Protein AF-A0A4P5VLB2-F1 (afdb_monomer_lite)

Foldseek 3Di:
DDPVVLVVVCVVVVHDSVVVVVVVVVVCVVVVDPDQDPVSVVVVVVVVVVVVVVVVVVVVVVVVVVVVVVVVVVVVVVVVVVCVVVDPDDDD

Sequence (92 aa):
MNATELSAYCRERGLFPEQVDRWRQAAQDANAQPLLTMDDQKNLQKRHQEDQRQIKMLQQELRRKDKALAEAAALLIASKKIQAYWGEDEVD

Secondary structure (DSSP, 8-state):
--HHHHHHHHHHHT--HHHHHHHHHHHHHHHHS-PPPHHHHHHHHHHHHHHHHHHHHHHHHHHHHHHHHHHHHHHHHHHHHHHHHHT-----

Radius of gyration: 36.11 Å; chains: 1; bounding box: 77×28×85 Å

Structure (mmCIF, N/CA/C/O backbone):
data_AF-A0A4P5VLB2-F1
#
_entry.id   AF-A0A4P5VLB2-F1
#
loop_
_atom_site.group_PDB
_atom_site.id
_atom_site.type_symbol
_atom_site.label_atom_id
_atom_site.label_alt_id
_atom_site.label_comp_id
_atom_site.label_asym_id
_atom_site.label_entity_id
_atom_site.label_seq_id
_atom_site.pdbx_PDB_ins_code
_atom_site.Cartn_x
_atom_site.Cartn_y
_atom_site.Cartn_z
_atom_site.occupancy
_atom_site.B_iso_or_equiv
_atom_site.auth_seq_id
_atom_site.auth_comp_id
_atom_site.auth_asym_id
_atom_site.auth_atom_id
_atom_site.pdbx_PDB_model_num
ATOM 1 N N . MET A 1 1 ? -27.839 -9.364 39.031 1.00 71.25 1 MET A N 1
ATOM 2 C CA . MET A 1 1 ? -29.309 -9.446 38.958 1.00 71.25 1 MET A CA 1
ATOM 3 C C . MET A 1 1 ? -29.666 -10.824 38.445 1.00 71.25 1 MET A C 1
ATOM 5 O O . MET A 1 1 ? -29.129 -11.214 37.412 1.00 71.25 1 MET A O 1
ATOM 9 N N . ASN A 1 2 ? -30.465 -11.582 39.188 1.00 88.25 2 ASN A N 1
ATOM 10 C CA . ASN A 1 2 ? -30.959 -12.887 38.739 1.00 88.25 2 ASN A CA 1
ATOM 11 C C . ASN A 1 2 ? -32.193 -12.719 37.819 1.00 88.25 2 ASN A C 1
ATOM 13 O O . ASN A 1 2 ? -32.704 -11.612 37.643 1.00 88.25 2 ASN A O 1
ATOM 17 N N . ALA A 1 3 ? -32.660 -13.808 37.199 1.00 86.81 3 ALA A N 1
ATOM 18 C CA . ALA A 1 3 ? -33.774 -13.763 36.242 1.00 86.81 3 ALA A CA 1
ATOM 19 C C . ALA A 1 3 ? -35.093 -13.269 36.872 1.00 86.81 3 ALA A C 1
ATOM 21 O O . ALA A 1 3 ? -35.859 -12.545 36.233 1.00 86.81 3 ALA A O 1
ATOM 22 N N . THR A 1 4 ? -35.338 -13.618 38.136 1.00 89.12 4 THR A N 1
ATOM 23 C CA . THR A 1 4 ? -36.547 -13.236 38.877 1.00 89.12 4 THR A CA 1
ATOM 24 C C . THR A 1 4 ? -36.573 -11.737 39.170 1.00 89.12 4 THR A C 1
ATOM 26 O O . THR A 1 4 ? -37.570 -11.068 38.906 1.00 89.12 4 THR A O 1
ATOM 29 N N . GLU A 1 5 ? -35.452 -11.193 39.643 1.00 91.12 5 GLU A N 1
ATOM 30 C CA . GLU A 1 5 ? -35.253 -9.761 39.880 1.00 91.12 5 GLU A CA 1
ATOM 31 C C . GLU A 1 5 ? -35.368 -8.959 38.581 1.00 91.12 5 GLU A C 1
ATOM 33 O O . GLU A 1 5 ? -36.005 -7.908 38.557 1.00 91.12 5 GLU A O 1
ATOM 38 N N . LEU A 1 6 ? -34.806 -9.472 37.479 1.00 89.50 6 LEU A N 1
ATOM 39 C CA . LEU A 1 6 ? -34.904 -8.826 36.171 1.00 89.50 6 LEU A CA 1
ATOM 40 C C . LEU A 1 6 ? -36.346 -8.779 35.666 1.00 89.50 6 LEU A C 1
ATOM 42 O O . LEU A 1 6 ? -36.773 -7.743 35.165 1.00 89.50 6 LEU A O 1
ATOM 46 N N . SER A 1 7 ? -37.108 -9.863 35.827 1.00 90.44 7 SER A N 1
ATOM 47 C CA . SER A 1 7 ? -38.519 -9.893 35.431 1.00 90.44 7 SER A CA 1
ATOM 48 C C . SER A 1 7 ? -39.366 -8.918 36.254 1.00 90.44 7 SER A C 1
ATOM 50 O O . SER A 1 7 ? -40.175 -8.190 35.680 1.00 90.44 7 SER A O 1
ATOM 52 N N . ALA A 1 8 ? -39.156 -8.853 37.573 1.00 93.50 8 ALA A N 1
ATOM 53 C CA . ALA A 1 8 ? -39.843 -7.897 38.443 1.00 93.50 8 ALA A CA 1
ATOM 54 C C . ALA A 1 8 ? -39.532 -6.445 38.043 1.00 93.50 8 ALA A C 1
ATOM 56 O O . ALA A 1 8 ? -40.447 -5.662 37.794 1.00 93.50 8 ALA A O 1
ATOM 57 N N . TYR A 1 9 ? -38.249 -6.129 37.857 1.00 92.25 9 TYR A N 1
ATOM 58 C CA . TYR A 1 9 ? -37.795 -4.819 37.393 1.00 92.25 9 TYR A CA 1
ATOM 59 C C . TYR A 1 9 ? -38.392 -4.433 36.030 1.00 92.25 9 TYR A C 1
ATOM 61 O O . TYR A 1 9 ? -38.834 -3.303 35.826 1.00 92.25 9 TYR A O 1
ATOM 69 N N . CYS A 1 10 ? -38.433 -5.381 35.091 1.00 93.44 10 CYS A N 1
ATOM 70 C CA . CYS A 1 10 ? -39.010 -5.175 33.767 1.00 93.44 10 CYS A CA 1
ATOM 71 C C . CYS A 1 10 ? -40.509 -4.841 33.850 1.00 93.44 10 CYS A C 1
ATOM 73 O O . CYS A 1 10 ? -40.955 -3.884 33.219 1.00 93.44 10 CYS A O 1
ATOM 75 N N . ARG A 1 11 ? -41.272 -5.551 34.693 1.00 93.81 11 ARG A N 1
ATOM 76 C CA . ARG A 1 11 ? -42.708 -5.292 34.907 1.00 93.81 11 ARG A CA 1
ATOM 77 C C . ARG A 1 11 ? -42.972 -3.908 35.490 1.00 93.81 11 ARG A C 1
ATOM 79 O O . ARG A 1 11 ? -43.856 -3.214 35.003 1.00 93.81 11 ARG A O 1
ATOM 86 N N . GLU A 1 12 ? -42.195 -3.496 36.489 1.00 94.44 12 GLU A N 1
ATOM 87 C CA . GLU A 1 12 ? -42.332 -2.173 37.115 1.00 94.44 12 GLU A CA 1
ATOM 88 C C . GLU A 1 12 ? -42.054 -1.023 36.140 1.00 94.44 12 GLU A C 1
ATOM 90 O O . GLU A 1 12 ? -42.613 0.062 36.280 1.00 94.44 12 GLU A O 1
ATOM 95 N N . ARG A 1 13 ? -41.193 -1.253 35.142 1.00 91.88 13 ARG A N 1
ATOM 96 C CA . ARG A 1 13 ? -40.756 -0.226 34.187 1.00 91.88 13 ARG A CA 1
ATOM 97 C C . ARG A 1 13 ? -41.399 -0.325 32.806 1.00 91.88 13 ARG A C 1
ATOM 99 O O . ARG A 1 13 ? -41.051 0.466 31.934 1.00 91.88 13 ARG A O 1
ATOM 106 N N . GLY A 1 14 ? -42.317 -1.271 32.596 1.00 92.75 14 GLY A N 1
ATOM 107 C CA . GLY A 1 14 ? -42.942 -1.508 31.290 1.0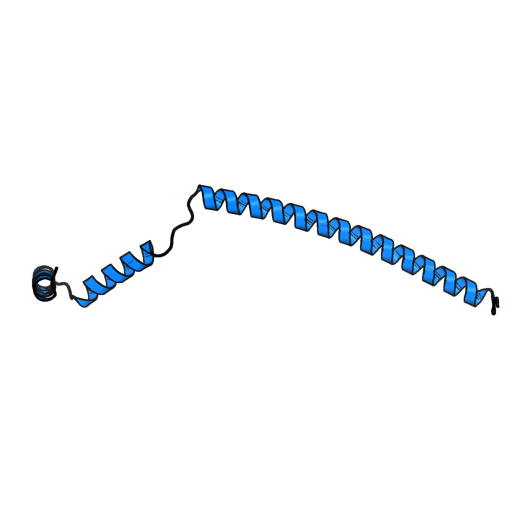0 92.75 14 GLY A CA 1
ATOM 108 C C . GLY A 1 14 ? -41.955 -1.989 30.219 1.00 92.75 14 GLY A C 1
ATOM 109 O O . GLY A 1 14 ? -42.127 -1.690 29.040 1.00 92.75 14 GLY A O 1
ATOM 110 N N . LEU A 1 15 ? -40.902 -2.694 30.632 1.00 92.56 15 LEU A N 1
ATOM 111 C CA . LEU A 1 15 ? -39.862 -3.245 29.768 1.00 92.56 15 LEU A CA 1
ATOM 112 C C . LEU A 1 15 ? -40.041 -4.755 29.611 1.00 92.56 15 LEU A C 1
ATOM 114 O O . LEU A 1 15 ? -40.629 -5.422 30.461 1.00 92.56 15 LEU A O 1
ATOM 118 N N . PHE A 1 16 ? -39.474 -5.302 28.541 1.00 92.25 16 PHE A N 1
ATOM 119 C CA . PHE A 1 16 ? -39.344 -6.741 28.339 1.00 92.25 16 PHE A CA 1
ATOM 120 C C . PHE A 1 16 ? -37.905 -7.194 28.639 1.00 92.25 16 PHE A C 1
ATOM 122 O O . PHE A 1 16 ? -36.965 -6.500 28.233 1.00 92.25 16 PHE A O 1
ATOM 129 N N . PRO A 1 17 ? -37.693 -8.343 29.310 1.00 91.44 17 PRO A N 1
ATOM 130 C CA . PRO A 1 17 ? -36.353 -8.878 29.572 1.00 91.44 17 PRO A CA 1
ATOM 131 C C . PRO A 1 17 ? -35.481 -8.960 28.311 1.00 91.44 17 PRO A C 1
ATOM 133 O O . PRO A 1 17 ? -34.308 -8.592 28.335 1.00 91.44 17 PRO A O 1
ATOM 136 N N . GLU A 1 18 ? -36.086 -9.317 27.178 1.00 91.19 18 GLU A N 1
ATOM 137 C CA . GLU A 1 18 ? -35.428 -9.420 25.877 1.00 91.19 18 GLU A CA 1
ATOM 138 C C . GLU A 1 18 ? -34.898 -8.064 25.376 1.00 91.19 18 GLU A C 1
ATOM 140 O O . GLU A 1 18 ? -33.892 -8.011 24.667 1.00 91.19 18 GLU A O 1
ATOM 145 N N . GLN A 1 19 ? -35.545 -6.948 25.738 1.00 91.88 19 GLN A N 1
ATOM 146 C CA . GLN A 1 19 ? -35.058 -5.601 25.410 1.00 91.88 19 GLN A CA 1
ATOM 147 C C . GLN A 1 19 ? -33.819 -5.246 26.231 1.00 91.88 19 GLN A C 1
ATOM 149 O O . GLN A 1 19 ? -32.867 -4.681 25.693 1.00 91.88 19 GLN A O 1
ATOM 154 N N . VAL A 1 20 ? -33.809 -5.609 27.515 1.00 92.94 20 VAL A N 1
ATOM 155 C CA . VAL A 1 20 ? -32.665 -5.371 28.404 1.00 92.94 20 VAL A CA 1
ATOM 156 C C . VAL A 1 20 ? -31.458 -6.186 27.950 1.00 92.94 20 VAL A C 1
ATOM 158 O O . VAL A 1 20 ? -30.349 -5.655 27.883 1.00 92.94 20 VAL A O 1
ATOM 161 N N . ASP A 1 21 ? -31.669 -7.448 27.580 1.00 92.38 21 ASP A N 1
ATOM 162 C CA . ASP A 1 21 ? -30.602 -8.295 27.051 1.00 92.38 21 ASP A CA 1
ATOM 163 C C . ASP A 1 21 ? -30.083 -7.783 25.704 1.00 92.38 21 ASP A C 1
ATOM 165 O O . ASP A 1 21 ? -28.869 -7.727 25.503 1.00 92.38 21 ASP A O 1
ATOM 169 N N . ARG A 1 22 ? -30.969 -7.303 24.821 1.00 93.50 22 ARG A N 1
ATOM 170 C CA . ARG A 1 22 ? -30.567 -6.656 23.563 1.00 93.50 22 ARG A CA 1
ATOM 171 C C . ARG A 1 22 ? -29.693 -5.426 23.803 1.00 93.50 22 ARG A C 1
ATOM 173 O O . ARG A 1 22 ? -28.679 -5.265 23.130 1.00 93.50 22 ARG A O 1
ATOM 180 N N . TRP A 1 23 ? -30.055 -4.558 24.747 1.00 93.94 23 TRP A N 1
ATOM 181 C CA . TRP A 1 23 ? -29.238 -3.386 25.077 1.00 93.94 23 TRP A CA 1
ATOM 182 C C . TRP A 1 23 ? -27.911 -3.763 25.726 1.00 93.94 23 TRP A C 1
ATOM 184 O O . TRP A 1 23 ? -26.897 -3.135 25.431 1.00 93.94 23 TRP A O 1
ATOM 194 N N . ARG A 1 24 ? -27.891 -4.804 26.567 1.00 93.00 24 ARG A N 1
ATOM 195 C CA . ARG A 1 24 ? -26.650 -5.320 27.155 1.00 93.00 24 ARG A CA 1
ATOM 196 C C . ARG A 1 24 ? -25.699 -5.821 26.071 1.00 93.00 24 ARG A C 1
ATOM 198 O O . ARG A 1 24 ? -24.531 -5.452 26.104 1.00 93.00 24 ARG A O 1
ATOM 205 N N . GLN A 1 25 ? -26.203 -6.605 25.120 1.00 91.69 25 GLN A N 1
ATOM 206 C CA . GLN A 1 25 ? -25.418 -7.087 23.981 1.00 91.69 25 GLN A CA 1
ATOM 207 C C . GLN 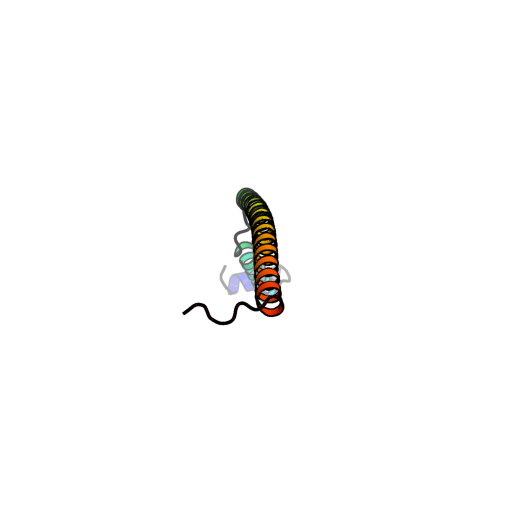A 1 25 ? -24.899 -5.923 23.134 1.00 91.69 25 GLN A C 1
ATOM 209 O O . GLN A 1 25 ? -23.697 -5.807 22.942 1.00 91.69 25 GLN A O 1
ATOM 214 N N . ALA A 1 26 ? -25.763 -4.979 22.750 1.00 88.44 26 ALA A N 1
ATOM 215 C CA . ALA A 1 26 ? -25.347 -3.810 21.975 1.00 88.44 26 ALA A CA 1
ATOM 216 C C . ALA A 1 26 ? -24.266 -2.971 22.687 1.00 88.44 26 ALA A C 1
ATOM 218 O O . ALA A 1 26 ? -23.334 -2.483 22.050 1.00 88.44 26 ALA A O 1
ATOM 219 N N . ALA A 1 27 ? -24.363 -2.820 24.012 1.00 88.12 27 ALA A N 1
ATOM 220 C CA . ALA A 1 27 ? -23.349 -2.134 24.808 1.00 88.12 27 ALA A CA 1
ATOM 221 C C . ALA A 1 27 ? -22.033 -2.923 24.891 1.00 88.12 27 ALA A C 1
ATOM 223 O O . ALA A 1 27 ? -20.963 -2.321 24.928 1.00 88.12 27 ALA A O 1
ATOM 224 N N . GLN A 1 28 ? -22.088 -4.255 24.929 1.00 88.88 28 GLN A N 1
ATOM 225 C CA . GLN A 1 28 ? -20.897 -5.102 24.890 1.00 88.88 28 GLN A CA 1
ATOM 226 C C . GLN A 1 28 ? -20.222 -5.030 23.521 1.00 88.88 28 GLN A C 1
ATOM 228 O O . GLN A 1 28 ? -19.029 -4.760 23.467 1.00 88.88 28 GLN A O 1
ATOM 233 N N . ASP A 1 29 ? -20.981 -5.165 22.435 1.00 86.44 29 ASP A N 1
ATOM 234 C CA . ASP A 1 29 ? -20.469 -5.127 21.062 1.00 86.44 29 ASP A CA 1
ATOM 235 C C . ASP A 1 29 ? -19.817 -3.780 20.726 1.00 86.44 29 ASP A C 1
ATOM 237 O O . ASP A 1 29 ? -18.727 -3.738 20.155 1.00 86.44 29 ASP A O 1
ATOM 241 N N . ALA A 1 30 ? -20.440 -2.670 21.136 1.00 79.94 30 ALA A N 1
ATOM 242 C CA . ALA A 1 30 ? -19.889 -1.328 20.940 1.00 79.94 30 ALA A CA 1
ATOM 243 C C . ALA A 1 30 ? -18.566 -1.106 21.695 1.00 79.94 30 ALA A C 1
ATOM 245 O O . ALA A 1 30 ? -17.725 -0.333 21.243 1.00 79.94 30 ALA A O 1
ATOM 246 N N . ASN A 1 31 ? -18.376 -1.792 22.825 1.00 81.44 31 ASN A N 1
ATOM 247 C CA . ASN A 1 31 ? -17.156 -1.728 23.630 1.00 81.44 31 ASN A CA 1
ATOM 248 C C . ASN A 1 31 ? -16.150 -2.847 23.297 1.00 81.44 31 ASN A C 1
ATOM 250 O O . ASN A 1 31 ? -15.017 -2.804 23.772 1.00 81.44 31 ASN A O 1
ATOM 254 N N . ALA A 1 32 ? -16.547 -3.855 22.514 1.00 78.38 32 ALA A N 1
ATOM 255 C CA . ALA A 1 32 ? -15.717 -5.011 22.182 1.00 78.38 32 ALA A CA 1
ATOM 256 C C . ALA A 1 32 ? -14.637 -4.679 21.150 1.00 78.38 32 ALA A C 1
ATOM 258 O O . ALA A 1 32 ? -13.587 -5.320 21.134 1.00 78.38 32 ALA A O 1
ATOM 259 N N . GLN A 1 33 ? -14.873 -3.683 20.292 1.00 73.00 33 GLN A N 1
ATOM 260 C CA . GLN A 1 33 ? -13.847 -3.200 19.378 1.00 73.00 33 GLN A CA 1
ATOM 2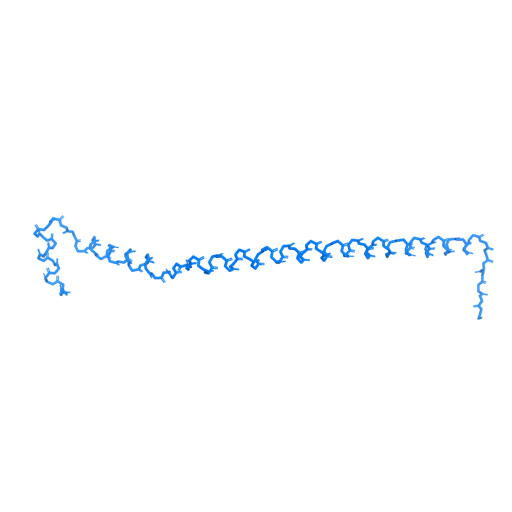61 C C . GLN A 1 33 ? -12.994 -2.149 20.092 1.00 73.00 33 GLN A C 1
ATOM 263 O O . GLN A 1 33 ? -13.519 -1.092 20.450 1.00 73.00 33 GLN A O 1
ATOM 268 N N . PRO A 1 34 ? -11.682 -2.383 20.284 1.00 68.81 34 PRO A N 1
ATOM 269 C CA . PRO A 1 34 ? -10.796 -1.330 20.743 1.00 68.81 34 PRO A CA 1
ATOM 270 C C . PRO A 1 34 ? -10.817 -0.226 19.685 1.00 68.81 34 PRO A C 1
ATOM 272 O O . PRO A 1 34 ? -10.326 -0.418 18.570 1.00 68.81 34 PRO A O 1
ATOM 275 N N . LEU A 1 35 ? -11.413 0.926 20.003 1.00 75.06 35 LEU A N 1
ATOM 276 C CA . LEU A 1 35 ? -11.251 2.094 19.150 1.00 75.06 35 LEU A CA 1
ATOM 277 C C . LEU A 1 35 ? -9.764 2.452 19.130 1.00 75.06 35 LEU A C 1
ATOM 279 O O . LEU A 1 35 ? -9.145 2.607 20.184 1.00 75.06 35 LEU A O 1
ATOM 283 N N . LEU A 1 36 ? -9.206 2.591 17.925 1.00 79.12 36 LEU A N 1
ATOM 284 C CA . LEU A 1 36 ? -7.859 3.123 17.734 1.00 79.12 36 LEU A CA 1
ATOM 285 C C . LEU A 1 36 ? -7.735 4.436 18.502 1.00 79.12 36 LEU A C 1
ATOM 287 O O . LEU A 1 36 ? -8.564 5.338 18.334 1.00 79.12 36 LEU A O 1
ATOM 291 N N . THR A 1 37 ? -6.694 4.551 19.322 1.00 86.12 37 THR A N 1
ATOM 292 C CA . THR A 1 37 ? -6.427 5.808 20.013 1.00 86.12 37 THR A CA 1
ATOM 293 C C . THR A 1 37 ? -6.079 6.893 18.991 1.00 86.12 37 THR A C 1
ATOM 295 O O . THR A 1 37 ? -5.681 6.615 17.855 1.00 86.12 37 THR A O 1
ATOM 298 N N . MET A 1 38 ? -6.200 8.162 19.383 1.00 85.12 38 MET A N 1
ATOM 299 C CA . MET A 1 38 ? -5.801 9.281 18.518 1.00 85.12 38 MET A CA 1
ATOM 300 C C . MET A 1 38 ? -4.325 9.193 18.098 1.00 85.12 38 MET A C 1
ATOM 302 O O . MET A 1 38 ? -3.975 9.605 16.992 1.00 85.12 38 MET A O 1
ATOM 306 N N . ASP A 1 39 ? -3.464 8.631 18.949 1.00 89.81 39 ASP A N 1
ATOM 307 C CA . ASP A 1 39 ? -2.053 8.424 18.626 1.00 89.81 39 ASP A CA 1
ATOM 308 C C . ASP A 1 39 ? -1.850 7.263 17.647 1.00 89.81 39 ASP A C 1
ATOM 310 O O . ASP A 1 39 ? -1.057 7.397 16.711 1.00 89.81 39 ASP A O 1
ATOM 314 N N . ASP A 1 40 ? -2.625 6.179 17.761 1.00 90.06 40 ASP A N 1
ATOM 315 C CA . ASP A 1 40 ? -2.607 5.093 16.772 1.00 90.06 40 ASP A CA 1
ATOM 316 C C . ASP A 1 40 ? -3.044 5.591 15.392 1.00 90.06 40 ASP A C 1
ATOM 318 O O . ASP A 1 40 ? -2.395 5.300 14.386 1.00 90.06 40 ASP A O 1
ATOM 322 N N . GLN A 1 41 ? -4.097 6.412 15.334 1.00 90.31 41 GLN A N 1
ATOM 323 C CA . GLN A 1 41 ? -4.568 7.010 14.083 1.00 90.31 41 GLN A CA 1
ATOM 324 C C . GLN A 1 41 ? -3.510 7.921 13.447 1.00 90.31 41 GLN A C 1
ATOM 326 O O . GLN A 1 41 ? -3.273 7.847 12.238 1.00 90.31 41 GLN A O 1
ATOM 331 N N . LYS A 1 42 ? -2.825 8.750 14.246 1.00 93.50 42 LYS A N 1
ATOM 332 C CA . LYS A 1 42 ? -1.722 9.596 13.759 1.00 93.50 42 LYS A CA 1
ATOM 333 C C . LYS A 1 42 ? -0.548 8.763 13.251 1.00 93.50 42 LYS A C 1
ATOM 335 O O . LYS A 1 42 ? 0.023 9.089 12.211 1.00 93.50 42 LYS A O 1
ATOM 340 N N . ASN A 1 43 ? -0.188 7.694 13.958 1.00 95.25 43 ASN A N 1
ATOM 341 C CA . ASN A 1 43 ? 0.891 6.798 13.547 1.00 95.25 43 ASN A CA 1
ATOM 342 C C . ASN A 1 43 ? 0.550 6.068 12.242 1.00 95.25 43 ASN A C 1
ATOM 344 O O . ASN A 1 43 ? 1.394 5.998 11.349 1.00 95.25 43 ASN A O 1
ATOM 348 N N . LEU A 1 44 ? -0.692 5.602 12.086 1.00 95.31 44 LEU A N 1
ATOM 349 C CA . LEU A 1 44 ? -1.175 5.010 10.837 1.00 95.31 44 LEU A CA 1
ATOM 350 C C . LEU A 1 44 ? -1.125 6.008 9.676 1.00 95.31 44 LEU A C 1
ATOM 352 O O . LEU A 1 44 ? -0.638 5.665 8.601 1.00 95.31 44 LEU A O 1
ATOM 356 N N . GLN A 1 45 ? -1.553 7.255 9.889 1.00 95.94 45 GLN A N 1
ATOM 357 C CA . GLN A 1 45 ? -1.469 8.293 8.857 1.00 95.94 45 GLN A CA 1
ATOM 358 C C . GLN A 1 45 ? -0.025 8.604 8.451 1.00 95.94 45 GLN A C 1
ATOM 360 O O . GLN A 1 45 ? 0.241 8.780 7.263 1.00 95.94 45 GLN A O 1
ATOM 365 N N . LYS A 1 46 ? 0.909 8.662 9.409 1.00 96.88 46 LYS A N 1
ATOM 366 C CA . LYS A 1 46 ? 2.336 8.869 9.116 1.00 96.88 46 LYS A CA 1
ATOM 367 C C . LYS A 1 46 ? 2.905 7.731 8.274 1.00 96.88 46 LYS A C 1
ATOM 369 O O . LYS A 1 46 ? 3.459 8.008 7.215 1.00 96.88 46 LYS A O 1
ATOM 374 N N . ARG A 1 47 ? 2.683 6.478 8.688 1.00 97.25 47 ARG A N 1
ATOM 375 C CA . ARG A 1 47 ? 3.116 5.291 7.930 1.00 97.25 47 ARG A CA 1
ATOM 376 C C . ARG A 1 47 ? 2.547 5.295 6.517 1.00 97.25 47 ARG A C 1
ATOM 378 O O . ARG A 1 47 ? 3.288 5.171 5.556 1.00 97.25 47 ARG A O 1
ATOM 385 N N . HIS A 1 48 ? 1.255 5.575 6.378 1.00 97.56 48 HIS A N 1
ATOM 386 C CA . HIS A 1 48 ? 0.618 5.655 5.068 1.00 97.56 48 HIS A CA 1
ATOM 387 C C . HIS A 1 48 ? 1.239 6.740 4.168 1.00 97.56 48 HIS A C 1
ATOM 389 O O . HIS A 1 48 ? 1.422 6.529 2.971 1.00 97.56 48 HIS A O 1
ATOM 395 N N . GLN A 1 49 ? 1.601 7.904 4.717 1.00 98.00 49 GLN A N 1
ATOM 396 C CA . GLN A 1 49 ? 2.297 8.943 3.949 1.00 98.00 49 GLN A CA 1
ATOM 397 C C . GLN A 1 49 ? 3.719 8.528 3.552 1.00 98.00 49 GLN A C 1
ATOM 399 O O . GLN A 1 49 ? 4.161 8.857 2.450 1.00 98.00 49 GLN A O 1
ATOM 404 N N . GLU A 1 50 ? 4.440 7.838 4.432 1.00 98.25 50 GLU A N 1
ATOM 405 C CA . GLU A 1 50 ? 5.775 7.299 4.156 1.00 98.25 50 GLU A CA 1
ATOM 406 C C . GLU A 1 50 ? 5.720 6.247 3.045 1.00 98.25 50 GLU A C 1
ATOM 408 O O . GLU A 1 50 ? 6.434 6.381 2.048 1.00 98.25 50 GLU A O 1
ATOM 413 N N . ASP A 1 51 ? 4.788 5.299 3.140 1.00 98.12 51 ASP A N 1
ATOM 414 C CA . ASP A 1 51 ? 4.554 4.267 2.130 1.00 98.12 51 ASP A CA 1
ATOM 415 C C . ASP A 1 51 ? 4.222 4.896 0.772 1.00 98.12 51 ASP A C 1
ATOM 417 O O . ASP A 1 51 ? 4.819 4.557 -0.250 1.00 98.12 51 ASP A O 1
ATOM 421 N N . GLN A 1 52 ? 3.330 5.892 0.737 1.00 98.38 52 GLN A N 1
ATOM 422 C CA . GLN A 1 52 ? 2.997 6.597 -0.504 1.00 98.38 52 GLN A CA 1
ATOM 423 C C . GLN A 1 52 ? 4.203 7.297 -1.141 1.00 98.38 52 GLN A C 1
ATOM 425 O O . GLN A 1 52 ? 4.312 7.344 -2.372 1.00 98.38 52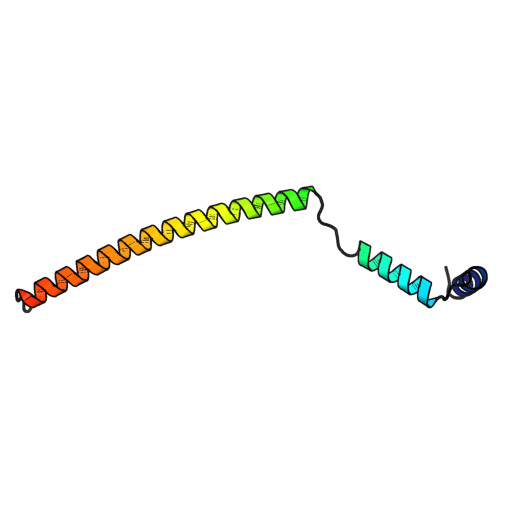 GLN A O 1
ATOM 430 N N . ARG A 1 53 ? 5.108 7.862 -0.334 1.00 98.31 53 ARG A N 1
ATOM 431 C CA . ARG A 1 53 ? 6.345 8.477 -0.842 1.00 98.31 53 ARG A CA 1
ATOM 432 C C . ARG A 1 53 ? 7.274 7.417 -1.423 1.00 98.31 53 ARG A C 1
ATOM 434 O O . ARG A 1 53 ? 7.784 7.616 -2.525 1.00 98.31 53 ARG A O 1
ATOM 441 N N . GLN A 1 54 ? 7.444 6.293 -0.729 1.00 98.31 54 GLN A N 1
ATOM 442 C CA . GLN A 1 54 ? 8.263 5.181 -1.207 1.00 98.31 54 GLN A CA 1
ATOM 443 C C . GLN A 1 54 ? 7.715 4.598 -2.510 1.00 98.31 54 GLN A C 1
ATOM 445 O O . GLN A 1 54 ? 8.469 4.442 -3.468 1.00 98.31 54 GLN A O 1
ATOM 450 N N . ILE A 1 55 ? 6.402 4.373 -2.596 1.00 98.50 55 ILE A N 1
ATOM 451 C CA . ILE A 1 55 ? 5.744 3.879 -3.812 1.00 98.50 55 ILE A CA 1
ATOM 452 C C . ILE A 1 55 ? 6.025 4.813 -4.991 1.00 98.50 55 ILE A C 1
ATOM 454 O O . ILE A 1 55 ? 6.447 4.353 -6.051 1.00 98.50 55 ILE A O 1
ATOM 458 N N . LYS A 1 56 ? 5.849 6.130 -4.819 1.00 98.50 56 LYS A N 1
ATOM 459 C CA . LYS A 1 56 ? 6.104 7.106 -5.892 1.00 98.50 56 LYS A CA 1
ATOM 460 C C . LYS A 1 56 ? 7.562 7.105 -6.347 1.00 98.50 56 LYS A C 1
ATOM 462 O O . LYS A 1 56 ? 7.823 7.158 -7.550 1.00 98.50 56 LYS A O 1
ATOM 467 N N . MET A 1 57 ? 8.499 7.034 -5.401 1.00 98.44 57 MET A N 1
ATOM 468 C CA . MET A 1 57 ? 9.931 6.974 -5.693 1.00 98.44 57 MET A CA 1
ATOM 469 C C . MET A 1 57 ? 10.276 5.712 -6.492 1.00 98.44 57 MET A C 1
ATOM 471 O O . MET A 1 57 ? 10.877 5.807 -7.562 1.00 98.44 57 MET A O 1
ATOM 475 N N . LEU A 1 58 ? 9.824 4.546 -6.023 1.00 98.62 58 LEU A N 1
ATOM 476 C CA . LEU A 1 58 ? 10.059 3.264 -6.686 1.00 98.62 58 LEU A CA 1
ATOM 477 C C . LEU A 1 58 ? 9.439 3.230 -8.087 1.00 98.62 58 LEU A C 1
ATOM 479 O O . LEU A 1 58 ? 10.085 2.798 -9.037 1.00 98.62 58 LEU A O 1
ATOM 483 N N . GLN A 1 59 ? 8.226 3.760 -8.259 1.00 98.38 59 GLN A N 1
ATOM 484 C CA . GLN A 1 59 ? 7.586 3.873 -9.574 1.00 98.38 59 GLN A CA 1
ATOM 485 C C . GLN A 1 59 ? 8.353 4.791 -10.536 1.00 98.38 59 GLN A C 1
ATOM 487 O O . GLN A 1 59 ? 8.380 4.552 -11.744 1.00 98.38 59 GLN A O 1
ATOM 492 N N . GLN A 1 60 ? 8.958 5.873 -10.043 1.00 98.50 60 GLN A N 1
ATOM 493 C CA . GLN A 1 60 ? 9.790 6.743 -10.875 1.00 98.50 60 GLN A CA 1
ATOM 494 C C . GLN A 1 60 ? 11.086 6.047 -11.293 1.00 98.50 60 GLN A C 1
ATOM 496 O O . GLN A 1 60 ? 11.482 6.142 -12.456 1.00 98.50 60 GLN A O 1
ATOM 501 N N . GLU A 1 61 ? 11.727 5.341 -10.365 1.00 98.25 61 GLU A N 1
ATOM 502 C CA . GLU A 1 61 ? 12.941 4.584 -10.646 1.00 98.25 61 GLU A CA 1
ATOM 503 C C . GLU A 1 61 ? 12.681 3.468 -11.662 1.00 98.25 61 GLU A C 1
ATOM 505 O O . GLU A 1 61 ? 13.432 3.343 -12.631 1.00 98.25 61 GLU A O 1
ATOM 510 N N . LEU A 1 62 ? 11.580 2.729 -11.493 1.00 98.38 62 LEU A N 1
ATOM 511 C CA . LEU A 1 62 ? 11.147 1.691 -12.424 1.00 98.38 62 LEU A CA 1
ATOM 512 C C . LEU A 1 62 ? 10.963 2.263 -13.834 1.00 98.38 62 LEU A C 1
ATOM 514 O O . LEU A 1 62 ? 11.599 1.793 -14.770 1.00 98.38 62 LEU A O 1
ATOM 518 N N . ARG A 1 63 ? 10.228 3.376 -13.977 1.00 98.06 63 ARG A N 1
ATOM 519 C CA . ARG A 1 63 ? 10.047 4.044 -15.280 1.00 98.06 63 ARG A CA 1
ATOM 520 C C . ARG A 1 63 ? 11.362 4.478 -15.925 1.00 98.06 63 ARG A C 1
ATOM 522 O O . ARG A 1 63 ? 11.509 4.381 -17.142 1.00 98.06 63 ARG A O 1
ATOM 529 N N . ARG A 1 64 ? 12.318 4.984 -15.140 1.00 97.94 64 ARG A N 1
ATOM 530 C CA . ARG A 1 64 ? 13.637 5.377 -15.661 1.00 97.94 64 ARG A CA 1
ATOM 531 C C . ARG A 1 64 ? 14.418 4.158 -16.153 1.00 97.94 64 ARG A C 1
ATOM 533 O O . ARG A 1 64 ? 15.036 4.236 -17.213 1.00 97.94 64 ARG A O 1
ATOM 540 N N . LYS A 1 65 ? 14.387 3.060 -15.394 1.00 97.88 65 LYS A N 1
ATOM 541 C CA . LYS A 1 65 ? 15.038 1.794 -15.752 1.00 97.88 65 LYS A CA 1
ATOM 542 C C . LYS A 1 65 ? 14.414 1.181 -17.003 1.00 97.88 65 LYS A C 1
ATOM 544 O O . LYS A 1 65 ? 15.151 0.855 -17.924 1.00 97.88 65 LYS A O 1
ATOM 549 N N . ASP A 1 66 ? 13.088 1.136 -17.084 1.00 98.06 66 ASP A N 1
ATOM 550 C CA . ASP A 1 66 ? 12.370 0.618 -18.252 1.00 98.06 66 ASP A CA 1
ATOM 551 C C . ASP A 1 66 ? 12.662 1.440 -19.509 1.00 98.06 66 ASP A C 1
ATOM 553 O O . ASP A 1 66 ? 12.885 0.876 -20.577 1.00 98.06 66 ASP A O 1
ATOM 557 N N . LYS A 1 67 ? 12.737 2.775 -19.391 1.00 97.69 67 LYS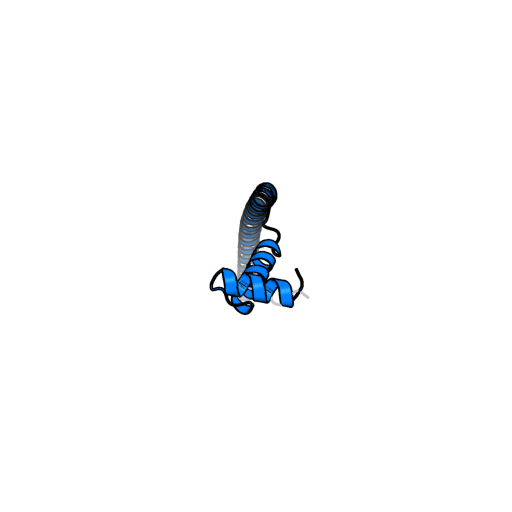 A N 1
ATOM 558 C CA . LYS A 1 67 ? 13.118 3.643 -20.513 1.00 97.69 67 LYS A CA 1
ATOM 559 C C . LYS A 1 67 ? 14.539 3.348 -21.001 1.00 97.69 67 LYS A C 1
ATOM 561 O O . LYS A 1 67 ? 14.737 3.163 -22.196 1.00 97.69 67 LYS A O 1
ATOM 566 N N . ALA A 1 68 ? 15.510 3.274 -20.090 1.00 97.44 68 ALA A N 1
ATOM 567 C CA . ALA A 1 68 ? 16.893 2.954 -20.446 1.00 97.44 68 ALA A CA 1
ATOM 568 C C . ALA A 1 68 ? 17.016 1.549 -21.063 1.00 97.44 68 ALA A C 1
ATOM 570 O O . ALA A 1 68 ? 17.758 1.350 -22.022 1.00 97.44 68 ALA A O 1
ATOM 571 N N . LEU A 1 69 ? 16.252 0.583 -20.548 1.00 97.81 69 LEU A N 1
ATOM 572 C CA . LEU A 1 69 ? 16.195 -0.775 -21.080 1.00 97.81 69 LEU A CA 1
ATOM 573 C C . LEU A 1 69 ? 15.579 -0.808 -22.486 1.00 97.81 69 LEU A C 1
ATOM 575 O O . LEU A 1 69 ? 16.110 -1.483 -23.366 1.00 97.81 69 LEU A O 1
ATOM 579 N N . ALA A 1 70 ? 14.512 -0.044 -22.725 1.00 97.81 70 ALA A N 1
ATOM 580 C CA . ALA A 1 70 ? 13.904 0.090 -24.045 1.00 97.81 70 ALA A CA 1
ATOM 581 C C . ALA A 1 70 ? 14.855 0.753 -25.055 1.00 97.81 70 ALA A C 1
ATOM 583 O O . ALA A 1 70 ? 14.960 0.290 -26.189 1.00 97.81 70 ALA A O 1
ATOM 584 N N . GLU A 1 71 ? 15.584 1.795 -24.648 1.00 97.06 71 GLU A N 1
ATOM 585 C CA . GLU A 1 71 ? 16.605 2.441 -25.481 1.00 97.06 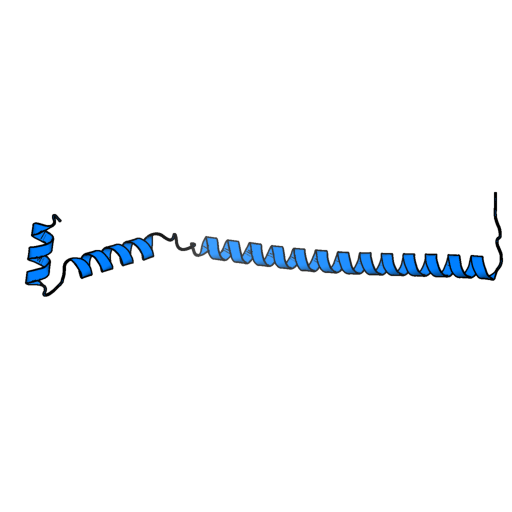71 GLU A CA 1
ATOM 586 C C . GLU A 1 71 ? 17.746 1.470 -25.824 1.00 97.06 71 GLU A C 1
ATOM 588 O O . GLU A 1 71 ? 18.110 1.341 -26.993 1.00 97.06 71 GLU A O 1
ATOM 593 N N . ALA A 1 72 ? 18.254 0.715 -24.844 1.00 97.75 72 ALA A N 1
ATOM 594 C CA . ALA A 1 72 ? 19.277 -0.305 -25.074 1.00 97.75 72 ALA A CA 1
ATOM 595 C C . ALA A 1 72 ? 18.790 -1.410 -26.028 1.00 97.75 72 ALA A C 1
ATOM 597 O O . ALA A 1 72 ? 19.510 -1.801 -26.950 1.00 97.75 72 ALA A O 1
ATOM 598 N N . ALA A 1 73 ? 17.550 -1.879 -25.857 1.00 97.31 73 ALA A N 1
ATOM 599 C CA . ALA A 1 73 ? 16.938 -2.852 -26.756 1.00 97.31 73 ALA A CA 1
ATOM 600 C C . ALA A 1 73 ? 16.790 -2.296 -28.183 1.00 97.31 73 ALA A C 1
ATOM 602 O O . ALA A 1 73 ? 17.101 -2.994 -29.147 1.00 97.31 73 ALA A O 1
ATOM 603 N N . ALA A 1 74 ? 16.372 -1.035 -28.331 1.00 97.06 74 ALA A N 1
ATOM 604 C CA . ALA A 1 74 ? 16.251 -0.380 -29.630 1.00 97.06 74 ALA A CA 1
ATOM 605 C C . ALA A 1 74 ? 17.609 -0.253 -30.339 1.00 97.06 74 ALA A C 1
ATOM 607 O O . ALA A 1 74 ? 17.703 -0.574 -31.524 1.00 97.06 74 ALA A O 1
ATOM 608 N N . LEU A 1 75 ? 18.663 0.144 -29.617 1.00 96.94 75 LEU A N 1
ATOM 609 C CA . LEU A 1 75 ? 20.028 0.205 -30.151 1.00 96.94 75 LEU A CA 1
ATOM 610 C C . LEU A 1 75 ? 20.530 -1.175 -30.588 1.00 96.94 75 LEU A C 1
ATOM 612 O O . LEU A 1 75 ? 21.088 -1.311 -31.675 1.00 96.94 75 LEU A O 1
ATOM 616 N N . LEU A 1 76 ? 20.284 -2.214 -29.785 1.00 97.06 76 LEU A N 1
ATOM 617 C CA . LEU A 1 76 ? 20.670 -3.585 -30.120 1.00 97.06 76 LEU A CA 1
ATOM 618 C C . LEU A 1 76 ? 19.934 -4.099 -31.365 1.00 97.06 76 LEU A C 1
ATOM 620 O O . LEU A 1 76 ? 20.549 -4.712 -32.236 1.00 97.06 76 LEU A O 1
ATOM 624 N N . ILE A 1 77 ? 18.634 -3.823 -31.485 1.00 96.75 77 ILE A N 1
ATOM 625 C CA . ILE A 1 77 ? 17.853 -4.177 -32.678 1.00 96.75 77 ILE A CA 1
ATOM 626 C C . ILE A 1 77 ? 18.366 -3.416 -33.905 1.00 96.75 77 ILE A C 1
ATOM 628 O O . ILE A 1 77 ? 18.505 -4.013 -34.972 1.00 96.75 77 ILE A O 1
ATOM 632 N N . ALA A 1 78 ? 18.651 -2.118 -33.777 1.00 94.56 78 ALA A N 1
ATOM 633 C CA . ALA A 1 78 ? 19.183 -1.314 -34.873 1.00 94.56 78 ALA A CA 1
ATOM 634 C C . ALA A 1 78 ? 20.550 -1.833 -35.345 1.00 94.56 78 ALA A C 1
ATOM 636 O O . ALA A 1 78 ? 20.737 -2.016 -36.546 1.00 94.56 78 ALA A O 1
ATOM 637 N N . SER A 1 79 ? 21.454 -2.152 -34.412 1.00 93.62 79 SER A N 1
ATOM 638 C CA . SER A 1 79 ? 22.763 -2.747 -34.711 1.00 93.62 79 SER A CA 1
ATOM 639 C C . SER A 1 79 ? 22.625 -4.061 -35.484 1.00 93.62 79 SER A C 1
ATOM 641 O O . SER A 1 79 ? 23.181 -4.195 -36.571 1.00 93.62 79 SER A O 1
ATOM 643 N N . LYS A 1 80 ? 21.773 -4.981 -35.007 1.00 94.44 80 LYS A N 1
ATOM 644 C CA . LYS A 1 80 ? 21.499 -6.252 -35.701 1.00 94.44 80 LYS A CA 1
ATOM 645 C C . LYS A 1 80 ? 20.946 -6.051 -37.111 1.00 94.44 80 LYS A C 1
ATOM 647 O O . LYS A 1 80 ? 21.317 -6.776 -38.026 1.00 94.44 80 LYS A O 1
ATOM 652 N N . LYS A 1 81 ? 20.052 -5.074 -37.301 1.00 93.50 81 LYS A N 1
ATOM 653 C CA . LYS A 1 81 ? 19.515 -4.754 -38.631 1.00 93.50 81 LYS A CA 1
ATOM 654 C C . LYS A 1 81 ? 20.607 -4.240 -39.563 1.00 93.50 81 LYS A C 1
ATOM 656 O O . LYS A 1 81 ? 20.652 -4.668 -40.707 1.00 93.50 81 LYS A O 1
ATOM 661 N N . ILE A 1 82 ? 21.475 -3.349 -39.086 1.00 93.50 82 ILE A N 1
ATOM 662 C CA . ILE A 1 82 ? 22.613 -2.844 -39.865 1.00 93.50 82 ILE A CA 1
ATOM 663 C C . ILE A 1 82 ? 23.554 -4.002 -40.223 1.00 93.50 82 ILE A C 1
ATOM 665 O O . ILE A 1 82 ? 23.850 -4.187 -41.393 1.00 93.50 82 ILE A O 1
ATOM 669 N N . GLN A 1 83 ? 23.939 -4.855 -39.276 1.00 90.44 83 GLN A N 1
ATOM 670 C CA . GLN A 1 83 ? 24.764 -6.034 -39.582 1.00 90.44 83 GLN A CA 1
ATOM 671 C C . GLN A 1 83 ? 24.133 -6.923 -40.669 1.00 90.44 83 GLN A C 1
ATOM 673 O O . GLN A 1 83 ? 24.807 -7.304 -41.621 1.00 90.44 83 GLN A O 1
ATOM 678 N N . ALA A 1 84 ? 22.821 -7.166 -40.593 1.00 90.62 84 ALA A N 1
ATOM 679 C CA . ALA A 1 84 ? 22.102 -7.949 -41.599 1.00 90.62 84 ALA A CA 1
ATOM 680 C C . ALA A 1 84 ? 22.050 -7.285 -42.990 1.00 90.62 84 ALA A C 1
ATOM 682 O O . ALA A 1 84 ? 22.035 -7.986 -43.996 1.00 90.62 84 ALA A O 1
ATOM 683 N N . TYR A 1 85 ? 22.003 -5.951 -43.071 1.00 86.19 85 TYR A N 1
ATOM 684 C CA . TYR A 1 85 ? 21.997 -5.229 -44.352 1.00 86.19 85 TYR A CA 1
ATOM 685 C C . TYR A 1 85 ? 23.390 -5.095 -44.977 1.00 86.19 85 TYR A C 1
ATOM 687 O O . TYR A 1 85 ? 23.498 -5.085 -46.201 1.00 86.19 85 TYR A O 1
ATOM 695 N N . TRP A 1 86 ? 24.435 -4.949 -44.158 1.00 83.31 86 TRP A N 1
ATOM 696 C CA . TRP A 1 86 ? 25.810 -4.746 -44.627 1.00 83.31 86 TRP A CA 1
ATOM 697 C C . TRP A 1 86 ? 26.605 -6.044 -44.793 1.00 83.31 86 TRP A C 1
ATOM 699 O O . TRP A 1 86 ? 27.711 -5.981 -45.318 1.00 83.31 86 TRP A O 1
ATOM 709 N N . GLY A 1 87 ? 26.027 -7.193 -44.432 1.00 69.44 87 GLY A N 1
ATOM 710 C CA . GLY A 1 87 ? 26.613 -8.502 -44.693 1.00 69.44 87 GLY A CA 1
ATOM 711 C C . GLY A 1 87 ? 27.909 -8.714 -43.921 1.00 69.44 87 GLY A C 1
ATOM 712 O O . GLY A 1 87 ? 28.987 -8.709 -44.503 1.00 69.44 87 GLY A O 1
ATOM 713 N N . GLU A 1 88 ? 27.797 -8.941 -42.616 1.00 60.06 88 GLU A N 1
ATOM 714 C CA . GLU A 1 88 ? 28.732 -9.852 -41.953 1.00 60.06 88 GLU A CA 1
ATOM 715 C C . GLU A 1 88 ? 28.002 -11.183 -41.777 1.00 60.06 88 GLU A C 1
ATOM 717 O O . GLU A 1 88 ? 27.297 -11.424 -40.794 1.00 60.06 88 GLU A O 1
ATOM 722 N N . ASP A 1 89 ? 28.129 -11.997 -42.826 1.00 59.81 89 ASP A N 1
ATOM 723 C CA . ASP A 1 89 ? 28.171 -13.447 -42.706 1.00 59.81 89 ASP A CA 1
ATOM 724 C C . ASP A 1 89 ? 29.237 -13.818 -41.661 1.00 59.81 89 ASP A C 1
ATOM 726 O O . ASP A 1 89 ? 30.293 -13.190 -41.608 1.00 59.81 89 ASP A O 1
ATOM 730 N N . GLU A 1 90 ? 28.913 -14.804 -40.825 1.00 51.41 90 GLU A N 1
ATOM 731 C CA . GLU A 1 90 ? 29.827 -15.654 -40.049 1.00 51.41 90 GLU A CA 1
ATOM 732 C C . GLU A 1 90 ? 31.260 -15.126 -39.842 1.00 51.41 90 GLU A C 1
ATOM 734 O O . GLU A 1 90 ? 32.142 -15.270 -40.687 1.00 51.41 90 GLU A O 1
ATOM 739 N N . VAL A 1 91 ? 31.527 -14.619 -38.640 1.00 46.88 91 VAL A N 1
ATOM 740 C CA . VAL A 1 91 ? 32.848 -14.804 -38.036 1.00 46.88 91 VAL A CA 1
ATOM 741 C C . VAL A 1 91 ? 32.783 -16.067 -37.181 1.00 46.88 91 VAL A C 1
ATOM 743 O O . VAL A 1 91 ? 32.121 -16.064 -36.140 1.00 46.88 91 VAL A O 1
ATOM 746 N N . ASP A 1 92 ? 33.414 -17.132 -37.689 1.00 43.59 92 ASP A N 1
ATOM 747 C CA . ASP A 1 92 ? 33.880 -18.303 -36.924 1.00 43.59 92 ASP A CA 1
ATOM 748 C C . ASP A 1 92 ? 34.622 -17.888 -35.635 1.00 43.59 92 ASP A C 1
ATOM 750 O O . ASP A 1 92 ? 35.398 -16.899 -35.675 1.00 43.59 92 ASP A O 1
#

pLDDT: mean 89.86, std 11.38, range [43.59, 98.62]